Protein AF-A0AA40TTY3-F1 (afdb_monomer_lite)

InterPro domains:
  IPR003767 Malate/L-lactate dehydrogenase-like [PF02615] (1-96)
  IPR036111 Malate/L-sulfolactate/L-lactate dehydrogenase-like superfamily [SSF89733] (1-99)
  IPR043143 Malate/L-sulfolactate/L-lactate dehydrogenase-like, NADPH binding domain [G3DSA:3.30.1370.60] (1-68)

Foldseek 3Di:
DVCQCQFAVVVVFDRQPRDDCPVPPPDDDGGGGDDDDDDDPCVVHPDDVVVVVVVVVVVCVVVVNPDDPCVVVVVLVVCCVVPNDDDDPVVVVVVVVVVPD

Structure (mmCIF, N/CA/C/O backbone):
data_AF-A0AA40TTY3-F1
#
_entry.id   AF-A0AA40TTY3-F1
#
loop_
_atom_site.group_PDB
_atom_site.id
_atom_site.type_symbol
_atom_site.label_atom_id
_atom_site.label_alt_id
_atom_site.label_comp_id
_atom_site.label_asym_id
_atom_site.label_entity_id
_atom_site.label_seq_id
_atom_site.pdbx_PDB_ins_code
_atom_site.Cartn_x
_atom_site.Cartn_y
_atom_site.Cartn_z
_atom_site.occupancy
_atom_site.B_iso_or_equiv
_atom_site.auth_seq_id
_atom_site.auth_comp_id
_atom_site.auth_asym_id
_atom_site.auth_atom_id
_atom_site.pdbx_PDB_model_num
ATOM 1 N N . MET A 1 1 ? 15.739 9.161 4.931 1.00 84.06 1 MET A N 1
ATOM 2 C CA . MET A 1 1 ? 16.141 9.082 6.356 1.00 84.06 1 MET A CA 1
ATOM 3 C C . MET A 1 1 ? 15.281 8.089 7.144 1.00 84.06 1 MET A C 1
ATOM 5 O O . MET A 1 1 ? 15.773 7.001 7.370 1.00 84.06 1 MET A O 1
ATOM 9 N N . MET A 1 2 ? 14.015 8.366 7.506 1.00 96.94 2 MET A N 1
ATOM 10 C CA . MET A 1 2 ? 13.201 7.402 8.287 1.00 96.94 2 MET A CA 1
ATOM 11 C C . MET A 1 2 ? 12.900 6.095 7.532 1.00 96.94 2 MET A C 1
ATOM 13 O O . MET A 1 2 ? 13.121 5.018 8.070 1.00 96.94 2 MET A O 1
ATOM 17 N N . VAL A 1 3 ? 12.429 6.186 6.281 1.00 96.56 3 VAL A N 1
ATOM 18 C CA . VAL A 1 3 ? 12.118 4.996 5.463 1.00 96.56 3 VAL A CA 1
ATOM 19 C C . VAL A 1 3 ? 13.360 4.130 5.248 1.00 96.56 3 VAL A C 1
ATOM 21 O O . VAL A 1 3 ? 13.272 2.926 5.400 1.00 96.56 3 VAL A O 1
ATOM 24 N N . GLU A 1 4 ? 14.520 4.737 4.995 1.00 95.69 4 GLU A N 1
ATOM 25 C CA . GLU A 1 4 ? 15.808 4.034 4.884 1.00 95.69 4 GLU A CA 1
ATOM 26 C C . GLU A 1 4 ? 16.137 3.229 6.150 1.00 95.69 4 GLU A C 1
ATOM 28 O O . GLU A 1 4 ? 16.391 2.032 6.083 1.00 95.69 4 GLU A O 1
ATOM 33 N N . LEU A 1 5 ? 16.077 3.851 7.332 1.00 96.81 5 LEU A N 1
ATOM 34 C CA . LEU A 1 5 ? 16.377 3.149 8.584 1.00 96.81 5 LEU A CA 1
ATOM 35 C C . LEU A 1 5 ? 15.398 2.003 8.857 1.00 96.81 5 LEU A C 1
ATOM 37 O O . LEU A 1 5 ? 15.810 0.947 9.318 1.00 96.81 5 LEU A O 1
ATOM 41 N N . LEU A 1 6 ? 14.110 2.201 8.574 1.00 97.25 6 LEU A N 1
ATOM 42 C CA . LEU A 1 6 ? 13.077 1.211 8.872 1.0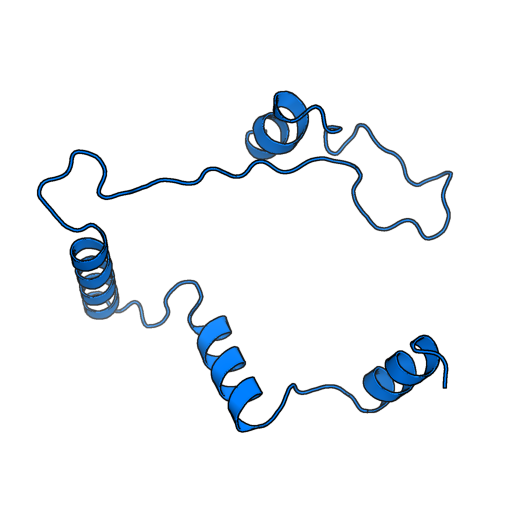0 97.25 6 LEU A CA 1
ATOM 43 C C . LEU A 1 6 ? 12.998 0.090 7.837 1.00 97.25 6 LEU A C 1
ATOM 45 O O . LEU A 1 6 ? 12.816 -1.059 8.215 1.00 97.25 6 LEU A O 1
ATOM 49 N N . ALA A 1 7 ? 13.095 0.414 6.551 1.00 95.69 7 ALA A N 1
ATOM 50 C CA . ALA A 1 7 ? 12.902 -0.531 5.456 1.00 95.69 7 ALA A CA 1
ATOM 51 C C . ALA A 1 7 ? 14.203 -1.197 4.995 1.00 95.69 7 ALA A C 1
ATOM 53 O O . ALA A 1 7 ? 14.118 -2.263 4.390 1.00 95.69 7 ALA A O 1
ATOM 54 N N . ALA A 1 8 ? 15.372 -0.618 5.292 1.00 95.19 8 ALA A N 1
ATOM 55 C CA . ALA A 1 8 ? 16.684 -1.196 4.999 1.00 95.19 8 ALA A CA 1
ATOM 56 C C . ALA A 1 8 ? 17.457 -1.508 6.289 1.00 95.19 8 ALA A C 1
ATOM 58 O O . ALA A 1 8 ? 17.636 -2.674 6.629 1.00 95.19 8 ALA A O 1
ATOM 59 N N . GLY A 1 9 ? 17.805 -0.483 7.074 1.00 94.31 9 GLY A N 1
ATOM 60 C CA . GLY A 1 9 ? 18.648 -0.649 8.266 1.00 94.31 9 GLY A CA 1
ATOM 61 C C . GLY A 1 9 ? 18.114 -1.665 9.289 1.00 94.31 9 GLY A C 1
ATOM 62 O O . GLY A 1 9 ? 18.877 -2.468 9.815 1.00 94.31 9 GLY A O 1
ATOM 63 N N . LEU A 1 10 ? 16.805 -1.660 9.553 1.00 96.56 10 LEU A N 1
ATOM 64 C CA . LEU A 1 10 ? 16.155 -2.570 10.502 1.00 96.56 10 LEU A CA 1
ATOM 65 C C . LEU A 1 10 ? 15.823 -3.940 9.892 1.00 96.56 10 LEU A C 1
ATOM 67 O O . LEU A 1 10 ? 15.817 -4.939 10.606 1.00 96.56 10 LEU A O 1
ATOM 71 N N . THR A 1 11 ? 15.538 -4.002 8.591 1.00 97.06 11 THR A N 1
ATOM 72 C CA . THR A 1 11 ? 15.194 -5.259 7.904 1.00 97.06 11 THR A CA 1
ATOM 73 C C . THR A 1 11 ? 16.429 -6.067 7.501 1.00 97.06 11 THR A C 1
ATOM 75 O O . THR A 1 11 ? 16.303 -7.255 7.211 1.00 97.06 11 THR A O 1
ATOM 78 N N . GLY A 1 12 ? 17.608 -5.434 7.466 1.00 93.94 12 GLY A N 1
ATOM 79 C CA . GLY A 1 12 ? 18.839 -5.991 6.902 1.00 93.94 12 GLY A CA 1
ATOM 80 C C . GLY A 1 12 ? 18.939 -5.866 5.377 1.00 93.94 12 GLY A C 1
ATOM 81 O O . GLY A 1 12 ? 19.844 -6.448 4.785 1.00 93.94 12 GLY A O 1
ATOM 82 N N . GLY A 1 13 ? 18.013 -5.147 4.732 1.00 94.31 13 GLY A N 1
ATOM 83 C CA . GLY A 1 13 ? 18.097 -4.817 3.308 1.00 94.31 13 GLY A CA 1
ATOM 84 C C . GLY A 1 13 ? 19.107 -3.700 3.029 1.00 94.31 13 GLY A C 1
ATOM 85 O O . GLY A 1 13 ? 19.502 -2.972 3.936 1.00 94.31 13 GLY A O 1
ATOM 86 N N . ASN A 1 14 ? 19.488 -3.534 1.760 1.00 93.19 14 ASN A N 1
ATOM 87 C CA . ASN A 1 14 ? 20.382 -2.448 1.353 1.00 93.19 14 ASN A CA 1
ATOM 88 C C . ASN A 1 14 ? 19.693 -1.086 1.497 1.00 93.19 14 ASN A C 1
ATOM 90 O O . ASN A 1 14 ? 18.514 -0.941 1.144 1.00 93.19 14 ASN A O 1
ATOM 94 N N . PHE A 1 15 ? 20.437 -0.072 1.934 1.00 94.44 15 PHE A N 1
ATOM 95 C CA . PHE A 1 15 ? 20.050 1.321 1.739 1.00 94.44 15 PHE A CA 1
ATOM 96 C C . PHE A 1 15 ? 19.948 1.635 0.240 1.00 94.44 15 PHE A C 1
ATOM 98 O O . PHE A 1 15 ? 20.579 0.991 -0.602 1.00 94.44 15 PHE A O 1
ATOM 105 N N . SER A 1 16 ? 19.181 2.666 -0.116 1.00 93.31 16 SER A N 1
ATOM 106 C CA . SER A 1 16 ? 18.904 3.004 -1.522 1.00 93.31 16 SER A CA 1
ATOM 107 C C . SER A 1 16 ? 20.148 3.304 -2.372 1.00 93.31 16 SER A C 1
ATOM 109 O O . SER A 1 16 ? 20.057 3.298 -3.595 1.00 93.31 16 SER A O 1
ATOM 111 N N . PHE A 1 17 ? 21.300 3.575 -1.750 1.00 90.69 17 PHE A N 1
ATOM 112 C CA . PHE A 1 17 ? 22.574 3.836 -2.432 1.00 90.69 17 PHE A CA 1
ATOM 113 C C . PHE A 1 17 ? 23.550 2.645 -2.419 1.00 90.69 17 PHE A C 1
ATOM 115 O O . PHE A 1 17 ? 24.632 2.746 -2.990 1.00 90.69 17 PHE A O 1
ATOM 122 N N . GLU A 1 18 ? 23.212 1.538 -1.756 1.00 90.19 18 GLU A N 1
ATOM 123 C CA . GLU A 1 18 ? 24.120 0.399 -1.545 1.00 90.19 18 GLU A CA 1
ATOM 124 C C . GLU A 1 18 ? 24.023 -0.682 -2.634 1.00 90.19 18 GLU A C 1
ATOM 126 O O . GLU A 1 18 ? 24.753 -1.669 -2.589 1.00 90.19 18 GLU A O 1
ATOM 131 N N . PHE A 1 19 ? 23.167 -0.500 -3.644 1.00 86.00 19 PHE A N 1
ATOM 132 C CA . PHE A 1 19 ? 23.089 -1.386 -4.806 1.00 86.00 19 PHE A CA 1
ATOM 133 C C . PHE A 1 19 ? 23.301 -0.616 -6.116 1.00 86.00 19 PHE A C 1
ATOM 135 O O . PHE A 1 19 ? 22.934 0.550 -6.240 1.00 86.00 19 PHE A O 1
ATOM 142 N N . ASP A 1 20 ? 23.877 -1.293 -7.110 1.00 88.69 20 ASP A N 1
ATOM 143 C CA . ASP A 1 20 ? 24.176 -0.734 -8.430 1.00 88.69 20 ASP A CA 1
ATOM 144 C C . ASP A 1 20 ? 23.716 -1.692 -9.538 1.00 88.69 20 ASP A C 1
ATOM 146 O O . ASP A 1 20 ? 23.964 -2.899 -9.494 1.00 88.69 20 ASP A O 1
ATOM 150 N N . TRP A 1 21 ? 23.041 -1.146 -10.549 1.00 88.94 21 TRP A N 1
ATOM 151 C CA . TRP A 1 21 ? 22.545 -1.887 -11.710 1.00 88.94 21 TRP A CA 1
ATOM 152 C C . TRP A 1 21 ? 23.495 -1.844 -12.913 1.00 88.94 21 TRP A C 1
ATOM 154 O O . TRP A 1 21 ? 23.219 -2.503 -13.914 1.00 88.94 21 TRP A O 1
ATOM 164 N N . SER A 1 22 ? 24.615 -1.116 -12.844 1.00 88.81 22 SER A N 1
ATOM 165 C CA . SER A 1 22 ? 25.530 -0.912 -13.981 1.00 88.81 22 SER A CA 1
ATOM 166 C C . SER A 1 22 ? 26.026 -2.214 -14.626 1.00 88.81 22 SER A C 1
ATOM 168 O O . SER A 1 22 ? 26.236 -2.269 -15.837 1.00 88.81 22 SER A O 1
ATOM 170 N N . LYS A 1 23 ? 26.162 -3.286 -13.836 1.00 90.75 23 LYS A N 1
ATOM 171 C CA . LYS A 1 23 ? 26.624 -4.611 -14.286 1.00 90.75 23 LYS A CA 1
ATOM 172 C C . LYS A 1 23 ? 25.499 -5.551 -14.736 1.00 90.75 23 LYS A C 1
ATOM 174 O O . LYS A 1 23 ? 25.783 -6.671 -15.152 1.00 90.75 23 LYS A O 1
ATOM 179 N N . HIS A 1 24 ? 24.241 -5.113 -14.678 1.00 92.00 24 HIS A N 1
ATOM 180 C CA . HIS A 1 24 ? 23.062 -5.929 -14.973 1.00 92.00 24 HIS A CA 1
ATOM 181 C C . HIS A 1 24 ? 22.122 -5.212 -15.963 1.00 92.00 24 HIS A C 1
ATOM 183 O O . HIS A 1 24 ? 21.129 -4.605 -15.549 1.00 92.00 24 HIS A O 1
ATOM 189 N N . PRO A 1 25 ? 22.402 -5.275 -17.283 1.00 92.19 25 PRO A N 1
ATOM 190 C CA . PRO A 1 25 ? 21.556 -4.659 -18.303 1.00 92.19 25 PRO A CA 1
ATOM 191 C C . PRO A 1 25 ? 20.096 -5.114 -18.191 1.00 92.19 25 PRO A C 1
ATOM 193 O O . PRO A 1 25 ? 19.801 -6.305 -18.198 1.00 92.19 25 PRO A O 1
ATOM 196 N N . GLY A 1 26 ? 19.177 -4.152 -18.091 1.00 91.94 26 GLY A N 1
ATOM 197 C CA . GLY A 1 26 ? 17.742 -4.419 -17.963 1.00 91.94 26 GLY A CA 1
ATOM 198 C C . GLY A 1 26 ? 17.226 -4.557 -16.527 1.00 91.94 26 GLY A C 1
ATOM 199 O O . GLY A 1 26 ? 16.010 -4.633 -16.355 1.00 91.94 26 GLY A O 1
ATOM 200 N N . ALA A 1 27 ? 18.087 -4.523 -15.503 1.00 91.25 27 ALA A N 1
ATOM 201 C CA . ALA A 1 27 ? 17.646 -4.452 -14.110 1.00 91.25 27 ALA A CA 1
ATOM 202 C C . ALA A 1 27 ? 16.881 -3.142 -13.836 1.00 91.25 27 ALA A C 1
ATOM 204 O O . ALA A 1 27 ? 17.316 -2.059 -14.229 1.00 91.25 27 ALA A O 1
ATOM 205 N N . ARG A 1 28 ? 15.709 -3.253 -13.194 1.00 90.75 28 ARG A N 1
ATOM 206 C CA . ARG A 1 28 ? 14.814 -2.116 -12.882 1.00 90.75 28 ARG A CA 1
ATOM 207 C C . ARG A 1 28 ? 14.209 -2.165 -11.477 1.00 90.75 28 ARG A C 1
ATOM 209 O O . ARG A 1 28 ? 13.437 -1.282 -11.115 1.00 90.75 28 ARG A O 1
ATOM 216 N N . THR A 1 29 ? 14.504 -3.209 -10.708 1.00 93.44 29 THR A N 1
ATOM 217 C CA . THR A 1 29 ? 13.900 -3.451 -9.394 1.00 93.44 29 THR A CA 1
ATOM 218 C C . THR A 1 29 ? 14.887 -3.111 -8.281 1.00 93.44 29 THR A C 1
ATOM 220 O O . THR A 1 29 ? 16.021 -3.601 -8.325 1.00 93.44 29 THR A O 1
ATOM 223 N N . PRO A 1 30 ? 14.493 -2.299 -7.283 1.00 91.44 30 PRO A N 1
ATOM 224 C CA . PRO A 1 30 ? 15.354 -2.002 -6.143 1.00 91.44 30 PRO A CA 1
ATOM 225 C C . PRO A 1 30 ? 15.609 -3.272 -5.330 1.00 91.44 30 PRO A C 1
ATOM 227 O O . PRO A 1 30 ? 14.698 -4.071 -5.115 1.00 91.44 30 PRO A O 1
ATOM 230 N N . TRP A 1 31 ? 16.849 -3.451 -4.874 1.00 92.62 31 TRP A N 1
ATOM 231 C CA . TRP A 1 31 ? 17.227 -4.560 -4.000 1.00 92.62 31 TRP A CA 1
ATOM 232 C C . TRP A 1 31 ? 17.361 -4.051 -2.566 1.00 92.62 31 TRP A C 1
ATOM 234 O O . TRP A 1 31 ? 18.460 -3.803 -2.091 1.00 92.62 31 TRP A O 1
ATOM 244 N N . THR A 1 32 ? 16.226 -3.835 -1.906 1.00 95.75 32 THR A N 1
ATOM 245 C CA . THR A 1 32 ? 16.135 -3.248 -0.559 1.00 95.75 32 THR A CA 1
ATOM 246 C C . THR A 1 32 ? 15.363 -4.190 0.377 1.00 95.75 32 THR A C 1
ATOM 248 O O . THR A 1 32 ? 15.484 -5.410 0.264 1.00 95.75 32 THR A O 1
ATOM 251 N N . GLY A 1 33 ? 14.567 -3.649 1.301 1.00 94.25 33 GLY A N 1
ATOM 252 C CA . GLY A 1 33 ? 13.629 -4.399 2.127 1.00 94.25 33 GLY A CA 1
ATOM 253 C C . GLY A 1 33 ? 12.320 -3.638 2.340 1.00 94.25 33 GLY A C 1
ATOM 254 O O . GLY A 1 33 ? 12.082 -2.569 1.772 1.00 94.25 33 GLY A O 1
ATOM 255 N N . GLN A 1 34 ? 11.452 -4.208 3.173 1.00 97.81 34 GLN A N 1
ATOM 256 C CA . GLN A 1 34 ? 10.155 -3.637 3.515 1.00 97.81 34 GLN A CA 1
ATOM 257 C C . GLN A 1 34 ? 9.841 -3.907 4.987 1.00 97.81 34 GLN A C 1
ATOM 259 O O . GLN A 1 34 ? 9.973 -5.034 5.456 1.00 97.81 34 GLN A O 1
ATOM 264 N N . LEU A 1 35 ? 9.378 -2.878 5.698 1.00 97.88 35 LEU A N 1
ATOM 265 C CA . LEU A 1 35 ? 8.828 -3.007 7.046 1.00 97.88 35 LEU A CA 1
ATOM 266 C C . LEU A 1 35 ? 7.304 -2.885 6.998 1.00 97.88 35 LEU A C 1
ATOM 268 O O . LEU A 1 35 ? 6.770 -1.988 6.344 1.00 97.88 35 LEU A O 1
ATOM 272 N N . LEU A 1 36 ? 6.612 -3.753 7.735 1.00 98.00 36 LEU A N 1
ATOM 273 C CA . LEU A 1 36 ? 5.174 -3.664 7.968 1.00 98.00 36 LEU A CA 1
ATOM 274 C C . LEU A 1 36 ? 4.910 -3.566 9.471 1.00 98.00 36 LEU A C 1
ATOM 276 O O . LEU A 1 36 ? 5.459 -4.338 10.252 1.00 98.00 36 LEU A O 1
ATOM 280 N N . ILE A 1 37 ? 4.045 -2.629 9.861 1.00 97.56 37 ILE A N 1
ATOM 281 C CA . ILE A 1 37 ? 3.554 -2.489 11.234 1.00 97.56 37 ILE A CA 1
ATOM 282 C C . ILE A 1 37 ? 2.047 -2.714 11.196 1.00 97.56 37 ILE A C 1
ATOM 284 O O . ILE A 1 37 ? 1.327 -1.993 10.507 1.00 97.56 37 ILE A O 1
ATOM 288 N N . VAL A 1 38 ? 1.581 -3.722 11.930 1.00 98.00 38 VAL A N 1
ATOM 289 C CA . VAL A 1 38 ? 0.162 -4.072 12.036 1.00 98.00 38 VAL A CA 1
ATOM 290 C C . VAL A 1 38 ? -0.287 -3.795 13.463 1.00 98.00 38 VAL A C 1
ATOM 292 O O . VAL A 1 38 ? 0.355 -4.238 14.413 1.00 98.00 38 VAL A O 1
ATOM 295 N N . ILE A 1 39 ? -1.366 -3.029 13.606 1.00 96.69 39 ILE A N 1
ATOM 296 C CA . ILE A 1 39 ? -1.870 -2.545 14.893 1.00 96.69 39 ILE A CA 1
ATOM 297 C C . ILE A 1 39 ? -3.301 -3.047 15.054 1.00 96.69 39 ILE A C 1
ATOM 299 O O . ILE A 1 39 ? -4.121 -2.841 14.163 1.00 96.69 39 ILE A O 1
ATOM 303 N N . ASP A 1 40 ? -3.593 -3.678 16.191 1.00 96.81 40 ASP A N 1
ATOM 304 C CA . ASP A 1 40 ? -4.961 -3.869 16.675 1.00 96.81 40 ASP A CA 1
ATOM 305 C C . ASP A 1 40 ? -5.377 -2.587 17.417 1.00 96.81 40 ASP A C 1
ATOM 307 O O . ASP A 1 40 ? -4.873 -2.342 18.519 1.00 96.81 40 ASP A O 1
ATOM 311 N N . PRO A 1 41 ? -6.229 -1.730 16.821 1.00 95.81 41 PRO A N 1
ATOM 312 C CA . PRO A 1 41 ? -6.545 -0.433 17.404 1.00 95.81 41 PRO A CA 1
ATOM 313 C C . PRO A 1 41 ? -7.509 -0.528 18.596 1.00 95.81 41 PRO A C 1
ATOM 315 O O . PRO A 1 41 ? -7.634 0.441 19.342 1.00 95.81 41 PRO A O 1
ATOM 318 N N . ASP A 1 42 ? -8.163 -1.676 18.798 1.00 95.62 42 ASP A N 1
ATOM 319 C CA . ASP A 1 42 ? -9.126 -1.884 19.884 1.00 95.62 42 ASP A CA 1
ATOM 320 C C . ASP A 1 42 ? -8.475 -2.577 21.099 1.00 95.62 42 ASP A C 1
ATOM 322 O O . ASP A 1 42 ? -9.089 -2.714 22.163 1.00 95.62 42 ASP A O 1
ATOM 326 N N . LYS A 1 43 ? -7.200 -2.978 20.994 1.00 94.94 43 LYS A N 1
ATOM 327 C CA . LYS A 1 43 ? -6.478 -3.650 22.078 1.00 94.94 43 LYS A CA 1
ATOM 328 C C . LYS A 1 43 ? -6.367 -2.756 23.318 1.00 94.94 43 LYS A C 1
ATOM 330 O O . LYS A 1 43 ? -5.650 -1.762 23.326 1.00 94.94 43 LYS A O 1
ATOM 335 N N . GLY A 1 44 ? -7.039 -3.154 24.401 1.00 81.69 44 GLY A N 1
ATOM 336 C CA . GLY A 1 44 ? -7.031 -2.417 25.673 1.00 81.69 44 GLY A CA 1
ATOM 337 C C . GLY A 1 44 ? -7.936 -1.178 25.694 1.00 81.69 44 GLY A C 1
ATOM 338 O O . GLY A 1 44 ? -7.864 -0.396 26.640 1.00 81.69 44 GLY A O 1
ATOM 339 N N . SER A 1 45 ? -8.790 -1.002 24.681 1.00 86.75 45 SER A N 1
ATOM 340 C CA . SER A 1 45 ? -9.761 0.089 24.580 1.00 86.75 45 SER A CA 1
ATOM 341 C C . SER A 1 45 ? -11.168 -0.373 24.982 1.00 86.75 45 SER A C 1
ATOM 343 O O . SER A 1 45 ? -11.570 -1.497 24.698 1.00 86.75 45 SER A O 1
ATOM 345 N N . GLY A 1 46 ? -11.941 0.515 25.618 1.00 82.50 46 GLY A N 1
ATOM 346 C CA . GLY A 1 46 ? -13.389 0.343 25.832 1.00 82.50 46 GLY A CA 1
ATOM 347 C C . GLY A 1 46 ? -14.255 0.916 24.699 1.00 82.50 46 GLY A C 1
ATOM 348 O O . GLY A 1 46 ? -15.476 0.952 24.816 1.00 82.50 46 GLY A O 1
ATOM 349 N N . GLN A 1 47 ? -13.632 1.429 23.635 1.00 89.12 47 GLN A N 1
ATOM 350 C CA . GLN A 1 47 ? -14.280 2.052 22.477 1.00 89.12 47 GLN A CA 1
ATOM 351 C C . GLN A 1 47 ? -13.814 1.387 21.180 1.00 89.12 47 GLN A C 1
ATOM 353 O O . GLN A 1 47 ? -12.667 0.953 21.097 1.00 89.12 47 GLN A O 1
ATOM 358 N N . HIS A 1 48 ? -14.667 1.406 20.153 1.00 94.88 48 HIS A N 1
ATOM 359 C CA . HIS A 1 48 ? -14.339 0.905 18.818 1.00 94.88 48 HIS A CA 1
ATOM 360 C C . HIS A 1 48 ? -13.698 1.989 17.951 1.00 94.88 48 HIS A C 1
ATOM 362 O O . HIS A 1 48 ? -14.333 3.003 17.635 1.00 94.88 48 HIS A O 1
ATOM 368 N N . PHE A 1 49 ? -12.467 1.755 17.503 1.00 96.31 49 PHE A N 1
ATOM 369 C CA . PHE A 1 49 ? -11.743 2.659 16.613 1.00 96.31 49 PHE A CA 1
ATOM 370 C C . PHE A 1 49 ? -12.498 2.919 15.305 1.00 96.31 49 PHE A C 1
ATOM 372 O O . PHE A 1 49 ? -12.527 4.053 14.831 1.00 96.31 49 PHE A O 1
ATOM 379 N N . ALA A 1 50 ? -13.179 1.905 14.762 1.00 96.38 50 ALA A N 1
ATOM 380 C CA . ALA A 1 50 ? -13.952 2.031 13.527 1.00 96.38 50 ALA A CA 1
ATOM 381 C C . ALA A 1 50 ? -15.012 3.149 13.609 1.00 96.38 50 ALA A C 1
ATOM 383 O O . ALA A 1 50 ? -15.062 4.012 12.734 1.00 96.38 50 ALA A O 1
ATOM 384 N N . LEU A 1 51 ? -15.782 3.210 14.706 1.00 96.44 51 LEU A N 1
ATOM 385 C CA . LEU A 1 51 ? -16.794 4.256 14.919 1.00 96.44 51 LEU A CA 1
ATOM 386 C C . LEU A 1 51 ? -16.166 5.654 14.992 1.00 96.44 51 LEU A C 1
ATOM 388 O O . LEU A 1 51 ? -16.711 6.622 14.469 1.00 96.44 51 LEU A O 1
ATOM 392 N N . ARG A 1 52 ? -14.991 5.759 15.619 1.00 95.44 52 ARG A N 1
ATOM 393 C CA . ARG A 1 52 ? -14.240 7.015 15.727 1.00 95.44 52 ARG A CA 1
ATOM 394 C C . ARG A 1 52 ? -13.694 7.471 14.373 1.00 95.44 52 ARG A C 1
ATOM 396 O O . ARG A 1 52 ? -13.702 8.667 14.095 1.00 95.44 52 ARG A O 1
ATOM 403 N N . SER A 1 53 ? -13.228 6.538 13.544 1.00 96.06 53 SER A N 1
ATOM 404 C CA . SER A 1 53 ? -12.729 6.840 12.200 1.00 96.06 53 SER A CA 1
ATOM 405 C C . SER A 1 53 ? -13.843 7.271 11.243 1.00 96.06 53 SER A C 1
ATOM 407 O O . SER A 1 53 ? -13.644 8.209 10.475 1.00 96.06 53 SER A O 1
ATOM 409 N N . GLU A 1 54 ? -15.029 6.667 11.349 1.00 95.94 54 GLU A N 1
ATOM 410 C CA . GLU A 1 54 ? -16.209 7.060 10.572 1.00 95.94 54 GLU A CA 1
ATOM 411 C C . GLU A 1 54 ? -16.666 8.477 10.941 1.00 95.94 54 GLU A C 1
ATOM 413 O O . GLU A 1 54 ? -16.930 9.314 10.080 1.00 95.94 54 GLU A O 1
ATOM 418 N N . GLU A 1 55 ? -16.673 8.792 12.237 1.00 96.75 55 GLU A N 1
ATOM 419 C CA . GLU A 1 55 ? -16.981 10.140 12.708 1.00 96.75 55 GLU A CA 1
ATOM 420 C C . GLU A 1 55 ? -15.974 11.173 12.179 1.00 96.75 55 GLU A C 1
ATOM 422 O O . GLU A 1 55 ? -16.374 12.255 11.754 1.00 96.75 55 GLU A O 1
ATOM 427 N N . LEU A 1 56 ? -14.678 10.8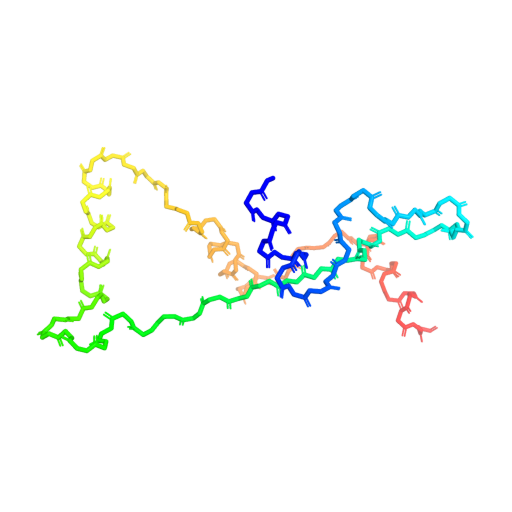43 12.132 1.00 95.94 56 LEU A N 1
ATOM 428 C CA . LEU A 1 56 ? -13.672 11.718 11.524 1.00 95.94 56 LEU A CA 1
ATOM 429 C C . LEU A 1 56 ? -13.967 11.967 10.039 1.00 95.94 56 LEU A C 1
ATOM 431 O O . LEU A 1 56 ? -13.930 13.113 9.599 1.00 95.94 56 LEU A O 1
ATOM 435 N N . VAL A 1 57 ? -14.287 10.918 9.280 1.00 95.88 57 VAL A N 1
ATOM 436 C CA . VAL A 1 57 ? -14.674 11.028 7.865 1.00 95.88 57 VAL A CA 1
ATOM 437 C C . VAL A 1 57 ? -15.860 11.979 7.696 1.00 95.88 57 VAL A C 1
ATOM 439 O O . VAL A 1 57 ? -15.802 12.905 6.884 1.00 95.88 57 VAL A O 1
ATOM 442 N N . ARG A 1 58 ? -16.898 11.823 8.523 1.00 95.56 58 ARG A N 1
ATOM 443 C CA . ARG A 1 58 ? -18.074 12.700 8.514 1.00 95.56 58 ARG A CA 1
ATOM 444 C C . ARG A 1 58 ? -17.708 14.165 8.770 1.00 95.56 58 ARG A C 1
ATOM 446 O O . ARG A 1 58 ? -18.234 15.051 8.099 1.00 95.56 58 ARG A O 1
ATOM 453 N N . GLN A 1 59 ? -16.810 14.426 9.719 1.00 96.69 59 GLN A N 1
ATOM 454 C CA . GLN A 1 59 ? -16.347 15.782 10.034 1.00 96.69 59 GLN A CA 1
ATOM 455 C C . GLN A 1 59 ? -15.520 16.393 8.896 1.00 96.69 59 GLN A C 1
ATOM 457 O O . GLN A 1 59 ? -15.700 17.568 8.585 1.00 96.69 59 GLN A O 1
ATOM 462 N N . LEU A 1 60 ? -14.663 15.609 8.233 1.00 95.62 60 LEU A N 1
ATOM 463 C CA . LEU A 1 60 ? -13.885 16.071 7.077 1.00 95.62 60 LEU A CA 1
ATOM 464 C C . LEU A 1 60 ? -14.793 16.484 5.914 1.00 95.62 60 LEU A C 1
ATOM 466 O O . LEU A 1 60 ? -14.604 17.557 5.340 1.00 95.62 60 LEU A O 1
ATOM 470 N N . HIS A 1 61 ? -15.826 15.691 5.621 1.00 94.19 61 HIS A N 1
ATOM 471 C CA . HIS A 1 61 ? -16.845 16.069 4.640 1.00 94.19 61 HIS A CA 1
ATOM 472 C C . HIS A 1 61 ? -17.595 17.338 5.060 1.00 94.19 61 HIS A C 1
ATOM 474 O O . HIS A 1 61 ? -17.769 18.246 4.251 1.00 94.19 61 HIS A O 1
ATOM 480 N N . GLY A 1 62 ? -17.982 17.445 6.337 1.00 95.31 62 GLY A N 1
ATOM 481 C CA . GLY A 1 62 ? -18.621 18.647 6.882 1.00 95.31 62 GLY A CA 1
ATOM 482 C C . GLY A 1 62 ? -17.753 19.908 6.783 1.00 95.31 62 GLY A C 1
ATOM 483 O O . GLY A 1 62 ? -18.286 21.007 6.656 1.00 95.31 62 GLY A O 1
ATOM 484 N N . ALA A 1 63 ? -16.428 19.753 6.785 1.00 95.88 63 ALA A N 1
ATOM 485 C 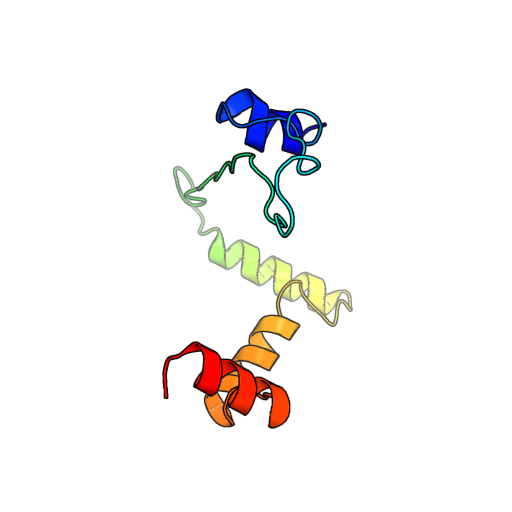CA . ALA A 1 63 ? -15.458 20.830 6.603 1.00 95.88 63 ALA A CA 1
ATOM 486 C C . ALA A 1 63 ? -15.153 21.157 5.124 1.00 95.88 63 ALA A C 1
ATOM 488 O O . ALA A 1 63 ? -14.308 22.008 4.852 1.00 95.88 63 ALA A O 1
ATOM 489 N N . GLY A 1 64 ? -15.823 20.501 4.169 1.00 93.75 64 GLY A N 1
ATO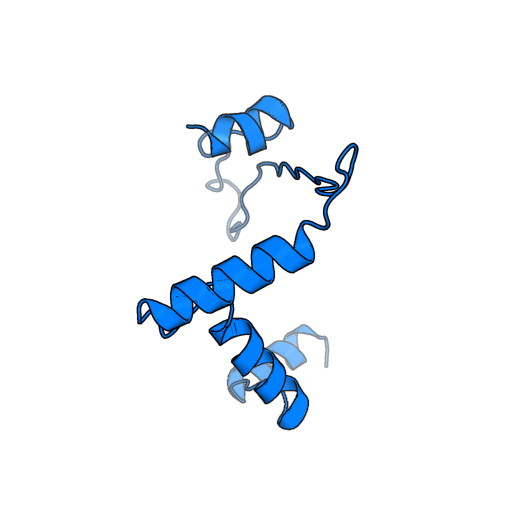M 490 C CA . GLY A 1 64 ? -15.664 20.754 2.734 1.00 93.75 64 GLY A CA 1
ATOM 491 C C . GLY A 1 64 ? -14.560 19.941 2.054 1.00 93.75 64 GLY A C 1
ATOM 492 O O . GLY A 1 64 ? -14.206 20.233 0.913 1.00 93.75 64 GLY A O 1
ATOM 493 N N . GLN A 1 65 ? -14.001 18.918 2.709 1.00 92.44 65 GLN A N 1
ATOM 494 C CA . GLN A 1 65 ? -13.116 17.981 2.023 1.00 92.44 65 GLN A CA 1
ATOM 495 C C . GLN A 1 65 ? -13.951 17.032 1.156 1.00 92.44 65 GLN A C 1
ATOM 497 O O . GLN A 1 65 ? -14.486 16.049 1.646 1.00 92.44 65 GLN A O 1
ATOM 502 N N . GLU A 1 66 ? -14.033 17.305 -0.143 1.00 87.06 66 GLU A N 1
ATOM 503 C CA . GLU A 1 66 ? -14.844 16.506 -1.077 1.00 87.06 66 GLU A CA 1
ATOM 504 C C . GLU A 1 66 ? -14.232 15.149 -1.439 1.00 87.06 66 GLU A C 1
ATOM 506 O O . GLU A 1 66 ? -14.924 14.289 -1.976 1.00 87.06 66 GLU A O 1
ATOM 511 N N . ARG A 1 67 ? -12.923 14.969 -1.208 1.00 89.19 67 ARG A N 1
ATOM 512 C CA . ARG A 1 67 ? -12.209 13.753 -1.597 1.00 89.19 67 ARG A CA 1
ATOM 513 C C . ARG A 1 67 ? -11.287 13.234 -0.506 1.00 89.19 67 ARG A C 1
ATOM 515 O O . ARG A 1 67 ? -10.342 13.914 -0.086 1.00 89.19 67 ARG A O 1
ATOM 522 N N . LEU A 1 68 ? -11.496 11.980 -0.125 1.00 92.88 68 LEU A N 1
ATOM 523 C CA . LE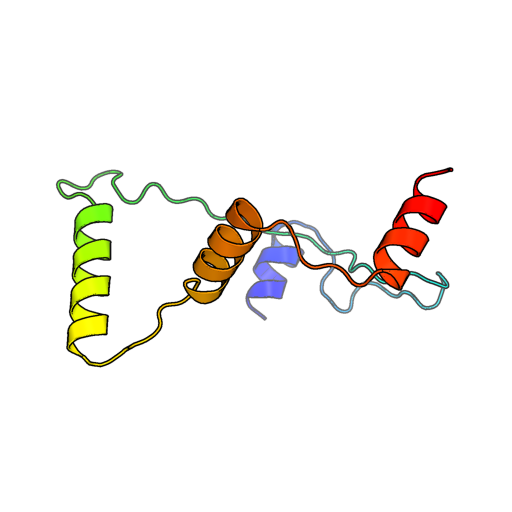U A 1 68 ? -10.683 11.278 0.860 1.00 92.88 68 LEU A CA 1
ATOM 524 C C . LEU A 1 68 ? -9.556 10.456 0.212 1.00 92.88 68 LEU A C 1
ATOM 526 O O . LEU A 1 68 ? -9.661 9.984 -0.933 1.00 92.88 68 LEU A O 1
ATOM 530 N N . PRO A 1 69 ? -8.444 10.238 0.940 1.00 93.00 69 PRO A N 1
ATOM 531 C CA . PRO A 1 69 ? -7.383 9.348 0.495 1.00 93.00 69 PRO A CA 1
ATOM 532 C C . PRO A 1 69 ? -7.918 7.946 0.170 1.00 93.00 69 PRO A C 1
ATOM 534 O O . PRO A 1 69 ? -8.409 7.223 1.028 1.00 93.00 69 PRO A O 1
ATOM 537 N N . GLY A 1 70 ? -7.781 7.536 -1.091 1.00 93.00 70 GLY A N 1
ATOM 538 C CA . GLY A 1 70 ? -8.187 6.208 -1.559 1.00 93.00 70 GLY A CA 1
ATOM 539 C C . GLY A 1 70 ? -9.513 6.154 -2.315 1.00 93.00 70 GLY A C 1
ATOM 540 O O . GLY A 1 70 ? -9.672 5.224 -3.101 1.00 93.00 70 GLY A O 1
ATOM 541 N N . GLU A 1 71 ? -10.388 7.159 -2.215 1.00 92.94 71 GLU A N 1
ATOM 542 C CA . GLU A 1 71 ? -11.701 7.152 -2.892 1.00 92.94 71 GLU A CA 1
ATOM 543 C C . GLU A 1 71 ? -11.613 6.925 -4.394 1.00 92.94 71 GLU A C 1
ATOM 545 O O . GLU A 1 71 ? -12.297 6.055 -4.919 1.00 92.94 71 GLU A O 1
ATOM 550 N N . ARG A 1 72 ? -10.688 7.610 -5.081 1.00 94.25 72 ARG A N 1
ATOM 551 C CA . ARG A 1 72 ? -10.455 7.372 -6.515 1.00 94.25 72 ARG A CA 1
ATOM 552 C C . ARG A 1 72 ? -10.122 5.909 -6.798 1.00 94.25 72 ARG A C 1
ATOM 554 O O . ARG A 1 72 ? -10.591 5.355 -7.770 1.00 94.25 72 ARG A O 1
ATOM 561 N N . ARG A 1 73 ? -9.318 5.246 -5.963 1.00 96.19 73 ARG A N 1
ATOM 562 C CA . ARG A 1 73 ? -9.007 3.824 -6.189 1.00 96.19 73 ARG A CA 1
ATOM 563 C C . ARG A 1 73 ? -10.236 2.937 -5.969 1.00 96.19 73 ARG A C 1
ATOM 565 O O . ARG A 1 73 ? -10.347 1.915 -6.636 1.00 96.19 73 ARG A O 1
ATOM 572 N N . TYR A 1 74 ? -11.141 3.307 -5.061 1.00 96.19 74 TYR A N 1
ATOM 573 C CA . TYR A 1 74 ? -12.391 2.577 -4.844 1.00 96.19 74 TYR A CA 1
ATOM 574 C C . TYR A 1 74 ? -13.391 2.778 -5.984 1.00 96.19 74 TYR A C 1
ATOM 576 O O . TYR A 1 74 ? -13.968 1.791 -6.437 1.00 96.19 74 TYR A O 1
ATOM 584 N N . SER A 1 75 ? -13.548 4.002 -6.497 1.00 95.31 75 SER A N 1
ATOM 585 C CA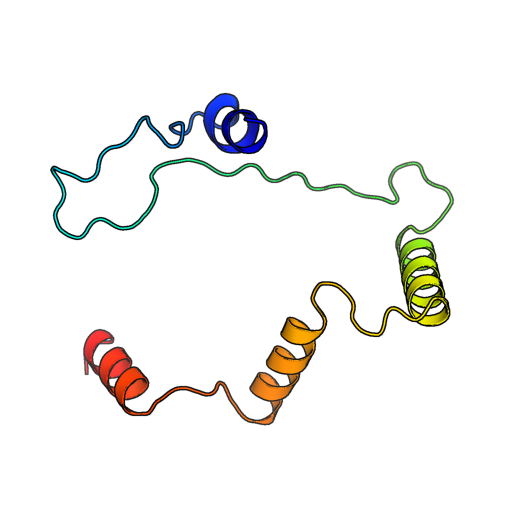 . SER A 1 75 ? -14.417 4.266 -7.650 1.00 95.31 75 SER A CA 1
ATOM 586 C C . SER A 1 75 ? -13.915 3.558 -8.910 1.00 95.31 75 SER A C 1
ATOM 588 O O . SER A 1 75 ? -14.694 2.904 -9.599 1.00 95.31 75 SER A O 1
ATOM 590 N N . GLU A 1 76 ? -12.605 3.596 -9.164 1.00 97.25 76 GLU A N 1
ATOM 591 C CA . GLU A 1 76 ? -11.972 2.858 -10.262 1.00 97.25 76 GLU A CA 1
ATOM 592 C C . GLU A 1 76 ? -12.158 1.345 -10.097 1.00 97.25 76 GLU A C 1
ATOM 594 O O . GLU A 1 76 ? -12.518 0.670 -11.054 1.00 97.25 76 GLU A O 1
ATOM 599 N N . ARG A 1 77 ? -12.005 0.804 -8.877 1.00 97.88 77 ARG A N 1
ATOM 600 C CA . ARG A 1 77 ? -12.265 -0.617 -8.595 1.00 97.88 77 ARG A CA 1
ATOM 601 C C . ARG A 1 77 ? -13.712 -1.000 -8.899 1.00 97.88 77 ARG A C 1
ATOM 603 O O . ARG A 1 77 ? -13.931 -2.022 -9.539 1.00 97.88 77 ARG A O 1
ATOM 610 N N . ALA A 1 78 ? -14.682 -0.201 -8.452 1.00 97.81 78 ALA A N 1
ATOM 611 C CA . ALA A 1 78 ? -16.096 -0.443 -8.727 1.00 97.81 78 ALA A CA 1
ATOM 612 C C . ALA A 1 78 ? -16.386 -0.415 -10.236 1.00 97.81 78 ALA A C 1
ATOM 614 O O . ALA A 1 78 ? -17.054 -1.316 -10.743 1.00 97.81 78 ALA A O 1
ATOM 615 N N . ARG A 1 79 ? -15.816 0.555 -10.967 1.00 98.12 79 ARG A N 1
ATOM 616 C CA . ARG A 1 79 ? -15.924 0.616 -12.431 1.00 98.12 79 ARG A CA 1
ATOM 617 C C . ARG A 1 79 ? -15.330 -0.629 -13.083 1.00 98.12 79 ARG A C 1
ATOM 619 O O . ARG A 1 79 ? -15.994 -1.234 -13.917 1.00 98.12 79 ARG A O 1
ATOM 626 N N . SER A 1 80 ? -14.136 -1.050 -12.666 1.00 98.31 80 SER A N 1
ATOM 627 C CA . SER A 1 80 ? -13.487 -2.245 -13.210 1.00 98.31 80 SER A CA 1
ATOM 628 C C . SER A 1 80 ? -14.265 -3.529 -12.925 1.00 98.31 80 SER A C 1
ATOM 630 O O . SER A 1 80 ? -14.286 -4.428 -13.757 1.00 98.31 80 SER A O 1
ATOM 632 N N . MET A 1 81 ? -14.927 -3.628 -11.769 1.00 98.19 81 MET A N 1
ATOM 633 C CA . MET A 1 81 ? -15.787 -4.773 -11.450 1.00 98.19 81 MET A CA 1
ATOM 634 C C . MET A 1 81 ? -17.068 -4.797 -12.292 1.00 98.19 81 MET A C 1
ATOM 636 O O . MET A 1 81 ? -17.536 -5.876 -12.640 1.00 98.19 81 MET A O 1
ATOM 640 N N . ALA A 1 82 ? -17.634 -3.631 -12.613 1.00 98.44 82 ALA A N 1
ATOM 641 C CA . ALA A 1 82 ? -18.873 -3.524 -13.382 1.00 98.44 82 ALA A CA 1
ATOM 642 C C . ALA A 1 82 ? -18.663 -3.618 -14.903 1.00 98.44 82 ALA A C 1
ATOM 644 O O . ALA A 1 82 ? -19.521 -4.145 -15.607 1.00 98.44 82 ALA A O 1
ATOM 645 N N . HIS A 1 83 ? -17.541 -3.103 -15.411 1.00 98.12 83 HIS A N 1
ATOM 646 C CA . HIS A 1 83 ? -17.308 -2.914 -16.848 1.00 98.12 83 HIS A CA 1
ATOM 647 C C . HIS A 1 83 ? -16.037 -3.594 -17.372 1.00 98.12 83 HIS A C 1
ATOM 649 O O . HIS A 1 83 ? -15.762 -3.523 -18.566 1.00 98.12 83 HIS A O 1
ATOM 655 N N . GLY A 1 84 ? -15.274 -4.265 -16.507 1.00 97.56 84 GLY A N 1
ATOM 656 C CA . GLY A 1 84 ? -13.968 -4.825 -16.849 1.00 97.56 84 GLY A CA 1
ATOM 657 C C . GLY A 1 84 ? -12.822 -3.828 -16.659 1.00 97.56 84 GLY A C 1
ATOM 658 O O . GLY A 1 84 ? -13.022 -2.625 -16.486 1.00 97.56 84 GLY A O 1
ATOM 659 N N . ILE A 1 85 ? -11.592 -4.346 -16.644 1.00 98.12 85 ILE A N 1
ATOM 660 C CA . ILE A 1 85 ? -10.377 -3.531 -16.540 1.00 98.12 85 ILE A CA 1
ATOM 661 C C . ILE A 1 85 ? -10.062 -2.964 -17.923 1.00 98.12 85 ILE A C 1
ATOM 663 O O . ILE A 1 85 ? -9.859 -3.725 -18.864 1.00 98.12 85 ILE A O 1
ATOM 667 N N . ASP A 1 86 ? -10.007 -1.639 -18.016 1.00 96.94 86 ASP A N 1
ATOM 668 C CA . ASP A 1 86 ? -9.635 -0.944 -19.246 1.00 96.94 86 ASP A CA 1
ATOM 669 C C . ASP A 1 86 ? -8.155 -1.196 -19.584 1.00 96.94 86 ASP A C 1
ATOM 671 O O . ASP A 1 86 ? -7.274 -1.012 -18.736 1.00 96.94 86 ASP A O 1
ATOM 675 N N . ILE A 1 87 ? -7.895 -1.655 -20.806 1.00 97.81 87 ILE A N 1
ATOM 676 C CA . ILE A 1 87 ? -6.565 -1.965 -21.332 1.00 97.81 87 ILE A CA 1
ATOM 677 C C . ILE A 1 87 ? -6.540 -1.656 -22.830 1.00 97.81 87 ILE A C 1
ATOM 679 O O . ILE A 1 87 ? -7.461 -2.012 -23.562 1.00 97.81 87 ILE A O 1
ATOM 683 N N . ALA A 1 88 ? -5.476 -0.998 -23.294 1.00 98.12 88 ALA A N 1
ATOM 684 C CA . ALA A 1 88 ? -5.289 -0.756 -24.718 1.00 98.12 88 ALA A CA 1
ATOM 685 C C . ALA A 1 88 ? -5.088 -2.085 -25.460 1.00 98.12 88 ALA A C 1
ATOM 687 O O . ALA A 1 88 ? -4.351 -2.953 -24.994 1.00 98.12 88 ALA A O 1
ATOM 688 N N . GLU A 1 89 ? -5.696 -2.224 -26.638 1.00 97.56 89 GLU A N 1
ATOM 689 C CA . GLU A 1 89 ? -5.626 -3.451 -27.445 1.00 97.56 89 GLU A CA 1
ATOM 690 C C . GLU A 1 89 ? -4.176 -3.893 -27.701 1.00 97.56 89 GLU A C 1
ATOM 692 O O . GLU A 1 89 ? -3.826 -5.041 -27.444 1.00 97.56 89 GLU A O 1
ATOM 697 N N . ALA A 1 90 ? -3.295 -2.950 -28.050 1.00 98.00 90 ALA A N 1
ATOM 698 C CA . ALA A 1 90 ? -1.872 -3.219 -28.256 1.00 98.00 90 ALA A CA 1
ATOM 699 C C . ALA A 1 90 ? -1.158 -3.774 -27.004 1.00 98.00 90 ALA A C 1
ATOM 701 O O . ALA A 1 90 ? -0.261 -4.613 -27.117 1.00 98.00 90 ALA A O 1
ATOM 702 N N . ASP A 1 91 ? -1.541 -3.325 -25.804 1.00 98.12 91 ASP A N 1
ATOM 703 C CA . ASP A 1 91 ? -0.976 -3.845 -24.555 1.00 98.12 91 ASP A CA 1
ATOM 704 C C . ASP A 1 91 ? -1.528 -5.239 -24.240 1.00 98.12 91 ASP A C 1
ATOM 706 O O . ASP A 1 91 ? -0.781 -6.103 -23.777 1.00 98.12 91 ASP A O 1
ATOM 710 N N . LEU A 1 92 ? -2.809 -5.489 -24.528 1.00 97.81 92 LEU A N 1
ATOM 711 C CA . LEU A 1 92 ? -3.425 -6.803 -24.354 1.00 97.81 92 LEU A CA 1
ATOM 712 C C . LEU A 1 92 ? -2.783 -7.851 -25.271 1.00 97.81 92 LEU A C 1
ATOM 714 O O . LEU A 1 92 ? -2.373 -8.906 -24.787 1.00 97.81 92 LEU A O 1
ATOM 718 N N . GLU A 1 93 ? -2.630 -7.545 -26.559 1.00 97.19 93 GLU A N 1
ATOM 719 C CA . GLU A 1 93 ? -1.945 -8.409 -27.529 1.00 97.19 93 GLU A CA 1
ATOM 720 C C . GLU A 1 93 ? -0.501 -8.690 -27.101 1.00 97.19 93 GLU A C 1
ATOM 722 O O . GLU A 1 93 ? -0.043 -9.837 -27.099 1.00 97.19 93 GLU A O 1
ATOM 727 N N . ARG A 1 94 ? 0.221 -7.651 -26.660 1.00 97.75 94 ARG A N 1
ATOM 728 C CA . ARG A 1 94 ? 1.587 -7.792 -26.145 1.00 97.75 94 ARG A CA 1
ATOM 729 C C . ARG A 1 94 ? 1.643 -8.725 -24.935 1.00 97.75 94 ARG A C 1
ATOM 731 O O . ARG A 1 94 ? 2.551 -9.553 -24.854 1.00 97.75 94 ARG A O 1
ATOM 738 N N . LEU A 1 95 ? 0.718 -8.593 -23.983 1.00 97.75 95 LEU A N 1
ATOM 739 C CA . LEU A 1 95 ? 0.659 -9.461 -22.802 1.00 97.75 95 LEU A CA 1
ATOM 740 C C . LEU A 1 95 ? 0.322 -10.909 -23.175 1.00 97.75 95 LEU A C 1
ATOM 742 O O . LEU A 1 95 ? 0.927 -11.823 -22.619 1.00 97.75 95 LEU A O 1
ATOM 746 N N . GLN A 1 96 ? -0.581 -11.125 -24.133 1.00 97.06 96 GLN A N 1
ATOM 747 C CA . GLN A 1 96 ? -0.900 -12.457 -24.653 1.00 97.06 96 GLN A CA 1
ATOM 748 C C . GLN A 1 96 ? 0.315 -13.108 -25.327 1.00 97.06 96 GLN A C 1
ATOM 750 O O . GLN A 1 96 ? 0.600 -14.276 -25.068 1.00 97.06 96 GLN A O 1
ATOM 755 N N . GLY A 1 97 ? 1.094 -12.346 -26.102 1.00 97.44 97 GLY A N 1
ATOM 756 C CA . GLY A 1 97 ? 2.351 -12.827 -26.684 1.00 97.44 97 GLY A CA 1
ATOM 757 C C . GLY A 1 97 ? 3.392 -13.226 -25.629 1.00 97.44 97 GLY A C 1
ATOM 758 O O . GLY A 1 97 ? 4.070 -14.239 -25.780 1.00 97.44 97 GLY A O 1
ATOM 759 N N . LEU A 1 98 ? 3.490 -12.480 -24.520 1.00 96.75 98 LEU A N 1
ATOM 760 C CA . LEU A 1 98 ? 4.362 -12.838 -23.390 1.00 96.75 98 LEU A CA 1
ATOM 761 C C . LEU A 1 98 ? 3.869 -14.067 -22.609 1.00 96.75 98 LEU A C 1
ATOM 763 O O . LEU A 1 98 ? 4.682 -14.754 -21.994 1.00 96.75 98 LEU A O 1
ATOM 767 N N . ALA A 1 99 ? 2.563 -14.342 -22.620 1.00 94.75 99 ALA A N 1
ATOM 768 C CA . ALA A 1 99 ? 1.957 -15.483 -21.938 1.00 94.75 99 ALA A CA 1
ATOM 769 C C . ALA A 1 99 ? 2.133 -16.822 -22.686 1.00 94.75 99 ALA A C 1
ATOM 771 O O . ALA A 1 99 ? 1.764 -17.861 -22.140 1.00 94.75 99 ALA A O 1
ATOM 772 N N . GLY A 1 100 ? 2.731 -16.815 -23.884 1.00 77.81 100 GLY A N 1
ATOM 773 C CA . GLY A 1 100 ? 3.075 -18.027 -24.633 1.00 77.81 100 GLY A CA 1
ATOM 774 C C . GLY A 1 100 ? 1.945 -18.581 -25.499 1.00 77.81 100 GLY A C 1
ATOM 775 O O . GLY A 1 100 ? 1.699 -19.785 -25.460 1.00 77.81 100 GLY A O 1
ATOM 776 N N . GLY A 1 101 ? 1.266 -17.714 -26.259 1.00 54.72 101 GLY A N 1
ATOM 777 C CA . GLY A 1 101 ? 0.470 -18.160 -27.410 1.00 54.72 101 GLY A CA 1
ATOM 778 C C . GLY A 1 101 ? 1.279 -19.002 -28.396 1.00 54.72 101 GLY A C 1
ATOM 779 O O . GLY A 1 101 ? 2.490 -18.721 -28.556 1.00 54.72 101 GLY A O 1
#

Organism: NCBI:txid200454

Sequence (101 aa):
MMVELLAAGLTGGNFSFEFDWSKHPGARTPWTGQLLIVIDPDKGSGQHFALRSEELVRQLHGAGQERLPGERRYSERARSMAHGIDIAEADLERLQGLAGG

Radius of gyration: 21.68 Å; chains: 1; bounding box: 46×39×54 Å

pLDDT: mean 94.05, std 5.56, range [54.72, 98.44]

Secondary structure (DSSP, 8-state):
-HHHIIIIITTTPPPTTS---TTSTT--S-----------TTTT-SS-HHHHHHHHHHHHHHTT----TTHHHHHHHHHHHHH-----HHHHHHHHHHTT-